Protein AF-G6FU74-F1 (afdb_monomer_lite)

Organism: NCBI:txid741277

Radius of gyration: 15.73 Å; chains: 1; bounding box: 46×27×41 Å

Sequence (104 aa):
MGLQLGATWDDSKAIIQLAGNLGNQPAAPSSAMVQVGDIAPVQLDFSWTKSPNVPLILGQTNFFMELDVCFYRSKMEFEGEPKSPSPLDCIAESENPVSVVLNQ

Foldseek 3Di:
DCVVQVHDDDPPADWDADDDPCRVFTWHKDWHQDDDPPDDTDIAIDTHTPDPPDDDDDDPPGNVVQWDKADDPVQQKMWTDGDDDPPVNVPDDDDDIDIDHDDD

pLDDT: mean 81.46, std 11.62, range [47.47, 94.25]

Structure (mmCIF, N/CA/C/O backbone):
data_AF-G6FU74-F1
#
_entry.id   AF-G6FU74-F1
#
loop_
_atom_site.group_PDB
_atom_site.id
_atom_site.type_symbol
_atom_site.label_atom_id
_atom_site.label_alt_id
_atom_site.label_comp_id
_atom_site.label_asym_id
_atom_site.label_entity_id
_atom_site.label_seq_id
_atom_site.pdbx_PDB_ins_code
_atom_site.Cartn_x
_atom_site.Cartn_y
_atom_site.Cartn_z
_atom_site.occupancy
_atom_site.B_iso_or_equiv
_atom_site.auth_seq_id
_atom_site.auth_comp_id
_atom_site.auth_asym_id
_atom_site.auth_atom_id
_atom_site.pdbx_PDB_model_num
ATOM 1 N N . MET A 1 1 ? 4.792 -10.081 -5.375 1.00 75.44 1 MET A N 1
ATOM 2 C CA . MET A 1 1 ? 3.546 -9.297 -5.425 1.00 75.44 1 MET A CA 1
ATOM 3 C C . MET A 1 1 ? 3.116 -8.915 -6.837 1.00 75.44 1 MET A C 1
ATOM 5 O O . MET A 1 1 ? 2.085 -9.414 -7.239 1.00 75.44 1 MET A O 1
ATOM 9 N N . GLY A 1 2 ? 3.871 -8.136 -7.630 1.00 79.25 2 GLY A N 1
ATOM 10 C CA . GLY A 1 2 ? 3.420 -7.735 -8.984 1.00 79.25 2 GLY A CA 1
ATOM 11 C C . GLY A 1 2 ? 2.930 -8.897 -9.865 1.00 79.25 2 GLY A C 1
ATOM 12 O O . GLY A 1 2 ? 1.810 -8.864 -10.358 1.00 79.25 2 GLY A O 1
ATOM 13 N N . LEU A 1 3 ? 3.696 -9.993 -9.930 1.00 83.06 3 LEU A N 1
ATOM 14 C CA . LEU A 1 3 ? 3.273 -11.230 -10.609 1.00 83.06 3 LEU A CA 1
ATOM 15 C C . LEU A 1 3 ? 2.010 -11.873 -9.997 1.00 83.06 3 LEU A C 1
ATOM 17 O O . LEU A 1 3 ? 1.178 -12.400 -10.723 1.00 83.06 3 LEU A O 1
ATOM 21 N N . GLN A 1 4 ? 1.859 -11.834 -8.668 1.00 80.31 4 GLN A N 1
ATOM 22 C CA . GLN A 1 4 ? 0.685 -12.380 -7.962 1.00 80.31 4 GLN A CA 1
ATOM 23 C C . GLN A 1 4 ? -0.577 -11.548 -8.226 1.00 80.31 4 GLN A C 1
ATOM 25 O O . GLN A 1 4 ? -1.675 -12.085 -8.176 1.00 80.31 4 GLN A O 1
ATOM 30 N N . LEU A 1 5 ? -0.409 -10.263 -8.548 1.00 77.25 5 LEU A N 1
ATOM 31 C CA . LEU A 1 5 ? -1.472 -9.354 -8.978 1.00 77.25 5 LEU A CA 1
ATOM 32 C C . LEU A 1 5 ? -1.729 -9.424 -10.498 1.00 77.25 5 LEU A C 1
ATOM 34 O O . LEU A 1 5 ? -2.484 -8.617 -11.028 1.00 77.25 5 LEU A O 1
ATOM 38 N N . GLY A 1 6 ? -1.094 -10.360 -11.216 1.00 80.25 6 GLY A N 1
ATOM 39 C CA . GLY A 1 6 ? -1.273 -10.547 -12.660 1.00 80.25 6 GLY A CA 1
ATOM 40 C C . GLY A 1 6 ? -0.483 -9.579 -13.548 1.00 80.25 6 GLY A C 1
ATOM 41 O O . GLY A 1 6 ? -0.675 -9.580 -14.763 1.00 80.25 6 GLY A O 1
ATOM 42 N N . ALA A 1 7 ? 0.416 -8.768 -12.984 1.00 82.12 7 ALA A N 1
ATOM 43 C CA . ALA A 1 7 ? 1.255 -7.861 -13.761 1.00 82.12 7 ALA A CA 1
ATOM 44 C C . ALA A 1 7 ? 2.473 -8.582 -14.362 1.00 82.12 7 ALA A C 1
ATOM 46 O O . ALA A 1 7 ? 3.057 -9.475 -13.749 1.00 82.12 7 ALA A O 1
ATOM 47 N N . THR A 1 8 ? 2.913 -8.144 -15.542 1.00 85.94 8 THR A N 1
ATOM 48 C CA . THR A 1 8 ? 4.157 -8.593 -16.192 1.00 85.94 8 THR A CA 1
ATOM 49 C C . THR A 1 8 ? 5.178 -7.467 -16.218 1.00 85.94 8 THR A C 1
ATOM 51 O O . THR A 1 8 ? 4.830 -6.331 -16.552 1.00 85.94 8 THR A O 1
ATOM 54 N N . TRP A 1 9 ? 6.434 -7.764 -15.872 1.00 86.38 9 TRP A N 1
ATOM 55 C CA . TRP A 1 9 ? 7.479 -6.742 -15.876 1.00 86.38 9 TRP A CA 1
ATOM 56 C C . TRP A 1 9 ? 7.853 -6.405 -17.312 1.00 86.38 9 TRP A C 1
ATOM 58 O O . TRP A 1 9 ? 8.076 -7.307 -18.117 1.00 86.38 9 TRP A O 1
ATOM 68 N N . ASP A 1 10 ? 7.964 -5.116 -17.607 1.00 85.38 10 ASP A N 1
ATOM 69 C CA . ASP A 1 10 ? 8.345 -4.619 -18.918 1.00 85.38 10 ASP A CA 1
ATOM 70 C C . ASP A 1 10 ? 9.372 -3.500 -18.751 1.00 85.38 10 ASP A C 1
ATOM 72 O O . ASP A 1 10 ? 9.051 -2.405 -18.291 1.00 85.38 10 ASP A O 1
ATOM 76 N N . ASP A 1 11 ? 10.620 -3.795 -19.117 1.00 84.25 11 ASP A N 1
ATOM 77 C CA . ASP A 1 11 ? 11.740 -2.854 -19.026 1.00 84.25 11 ASP A CA 1
ATOM 78 C C . ASP A 1 11 ? 11.625 -1.672 -20.004 1.00 84.25 11 ASP A C 1
ATOM 80 O O . ASP A 1 11 ? 12.398 -0.724 -19.898 1.00 84.25 11 ASP A O 1
ATOM 84 N N . SER A 1 12 ? 10.667 -1.702 -20.939 1.00 82.38 12 SER A N 1
ATOM 85 C CA . SER A 1 12 ? 10.387 -0.584 -21.847 1.00 82.38 12 SER A CA 1
ATOM 86 C C . SER A 1 12 ? 9.425 0.461 -21.268 1.00 82.38 12 SER A C 1
ATOM 88 O O . SER A 1 12 ? 9.280 1.545 -21.839 1.00 82.38 12 SER A O 1
ATOM 90 N N . LYS A 1 13 ? 8.767 0.168 -20.137 1.00 80.00 13 LYS A N 1
ATOM 91 C CA . LYS A 1 13 ? 7.830 1.089 -19.478 1.00 80.00 13 LYS A CA 1
ATOM 92 C C . LYS A 1 13 ? 8.544 2.110 -18.596 1.00 80.00 13 LYS A C 1
ATOM 94 O O . LYS A 1 13 ? 9.711 1.963 -18.243 1.00 80.00 13 LYS A O 1
ATOM 99 N N . ALA A 1 14 ? 7.805 3.158 -18.227 1.00 76.56 14 ALA A N 1
ATOM 100 C CA . ALA A 1 14 ? 8.293 4.207 -17.342 1.00 76.56 14 ALA A CA 1
ATOM 101 C C . ALA A 1 14 ? 8.814 3.620 -16.021 1.00 76.56 14 ALA A C 1
ATOM 103 O O . ALA A 1 14 ? 8.094 2.904 -15.324 1.00 76.56 14 ALA A O 1
ATOM 104 N N . ILE A 1 15 ? 10.054 3.966 -15.678 1.00 83.69 15 ILE A N 1
ATOM 105 C CA . ILE A 1 15 ? 10.665 3.636 -14.394 1.00 83.69 15 ILE A CA 1
ATOM 106 C C . ILE A 1 15 ? 10.562 4.868 -13.502 1.00 83.69 15 ILE A C 1
ATOM 108 O O . ILE A 1 15 ? 11.064 5.940 -13.842 1.00 83.69 15 ILE A O 1
ATOM 112 N N . ILE A 1 16 ? 9.907 4.708 -12.359 1.00 87.44 16 ILE A N 1
ATOM 113 C CA . ILE A 1 16 ? 9.830 5.712 -11.304 1.00 87.44 16 ILE A CA 1
ATOM 114 C C . ILE A 1 16 ? 10.906 5.446 -10.251 1.00 87.44 16 ILE A C 1
ATOM 116 O O . ILE A 1 16 ? 11.255 4.297 -9.959 1.00 87.44 16 ILE A O 1
ATOM 120 N N . GLN A 1 17 ? 11.424 6.529 -9.674 1.00 86.62 17 GLN A N 1
ATOM 121 C CA . GLN A 1 17 ? 12.360 6.460 -8.562 1.00 86.62 17 GLN A CA 1
ATOM 122 C C . GLN A 1 17 ? 11.584 6.447 -7.248 1.00 86.62 17 GLN A C 1
ATOM 124 O O . GLN A 1 17 ? 10.797 7.353 -6.972 1.00 86.62 17 GLN A O 1
ATOM 129 N N . LEU A 1 18 ? 11.813 5.419 -6.436 1.00 87.38 18 LEU A N 1
ATOM 130 C CA . LEU A 1 18 ? 11.256 5.346 -5.089 1.00 87.38 18 LEU A CA 1
ATOM 131 C C . LEU A 1 18 ? 12.013 6.271 -4.127 1.00 87.38 18 LEU A C 1
ATOM 133 O O . LEU A 1 18 ? 13.109 6.745 -4.423 1.00 87.38 18 LEU A O 1
ATOM 137 N N . ALA A 1 19 ? 11.440 6.490 -2.947 1.00 87.12 19 ALA A N 1
ATOM 138 C CA . ALA A 1 19 ? 12.061 7.225 -1.849 1.00 87.12 19 ALA A CA 1
ATO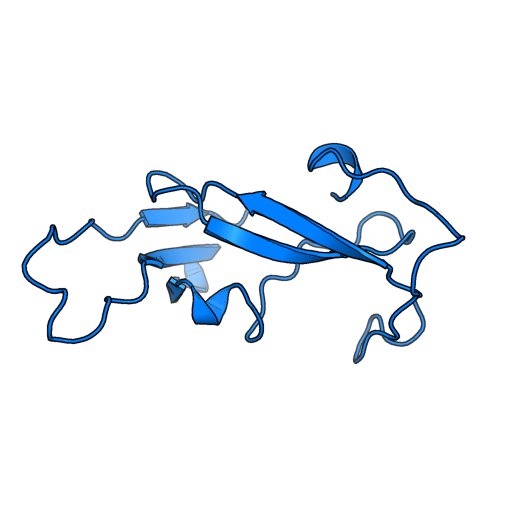M 139 C C . ALA A 1 19 ? 12.328 6.316 -0.634 1.00 87.12 19 ALA A C 1
ATOM 141 O O . ALA A 1 19 ? 11.899 5.160 -0.579 1.00 87.12 19 ALA A O 1
ATOM 142 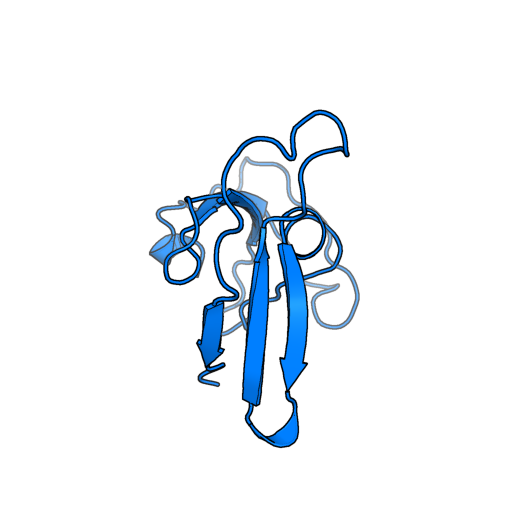N N . GLY A 1 20 ? 13.048 6.847 0.359 1.00 87.56 20 GLY A N 1
ATOM 143 C CA . GLY A 1 20 ? 13.334 6.152 1.616 1.00 87.56 20 GLY A CA 1
ATOM 144 C C . GLY A 1 20 ? 14.195 4.899 1.428 1.00 87.56 20 GLY A C 1
ATOM 145 O O . GLY A 1 20 ? 15.128 4.888 0.627 1.00 87.56 20 GLY A O 1
ATOM 146 N N . ASN A 1 21 ? 13.869 3.827 2.156 1.00 87.44 21 ASN A N 1
ATOM 147 C CA . ASN A 1 21 ? 14.655 2.583 2.175 1.00 87.44 21 ASN A CA 1
ATOM 148 C C . ASN A 1 21 ? 14.701 1.848 0.825 1.00 87.44 21 ASN A C 1
ATOM 150 O O . ASN A 1 21 ? 15.599 1.043 0.596 1.00 87.44 21 ASN A O 1
ATOM 154 N N . LEU A 1 22 ? 13.753 2.125 -0.072 1.00 89.12 22 LEU A N 1
ATOM 155 C CA . LEU A 1 22 ? 13.726 1.569 -1.426 1.00 89.12 22 LEU A CA 1
ATOM 156 C C . LEU A 1 22 ? 14.274 2.554 -2.465 1.00 89.12 22 LEU A C 1
ATOM 158 O O . LEU A 1 22 ? 14.189 2.289 -3.658 1.00 89.12 22 LEU A O 1
ATOM 162 N N . GLY A 1 23 ? 14.868 3.671 -2.034 1.00 89.00 23 GLY A N 1
ATOM 163 C CA . GLY A 1 23 ? 15.245 4.785 -2.901 1.00 89.00 23 GLY A CA 1
ATOM 164 C C . GLY A 1 23 ? 16.309 4.493 -3.956 1.00 89.00 23 GLY A C 1
ATOM 165 O O . GLY A 1 23 ? 16.500 5.312 -4.840 1.00 89.00 23 GLY A O 1
ATOM 166 N N . ASN A 1 24 ? 16.958 3.330 -3.910 1.00 87.69 24 ASN A N 1
ATOM 167 C CA . ASN A 1 24 ? 17.910 2.881 -4.932 1.00 87.69 24 ASN A CA 1
ATOM 168 C C . ASN A 1 24 ? 17.318 1.822 -5.873 1.00 87.69 24 ASN A C 1
ATOM 170 O O . ASN A 1 24 ? 18.027 1.286 -6.720 1.00 87.69 24 ASN A O 1
ATOM 174 N N . GLN A 1 25 ? 16.042 1.476 -5.699 1.00 86.88 25 GLN A N 1
ATOM 175 C CA . GLN A 1 25 ? 15.381 0.439 -6.473 1.00 86.88 25 GLN A CA 1
ATOM 176 C C . GLN A 1 25 ? 14.519 1.071 -7.568 1.00 86.88 25 GLN A C 1
ATOM 178 O O . GLN A 1 25 ? 13.661 1.900 -7.254 1.00 86.88 25 GLN A O 1
ATOM 183 N N . PRO A 1 26 ? 14.698 0.675 -8.841 1.00 87.75 26 PRO A N 1
ATOM 184 C CA . PRO A 1 26 ? 13.762 1.057 -9.882 1.00 87.75 26 PRO A CA 1
ATOM 185 C C . PRO A 1 26 ? 12.403 0.420 -9.589 1.00 87.75 26 PRO A C 1
ATOM 187 O O . PRO A 1 26 ? 12.320 -0.736 -9.141 1.00 87.75 26 PRO A O 1
ATOM 190 N N . ALA A 1 27 ? 11.340 1.165 -9.871 1.00 90.25 27 ALA A N 1
ATOM 191 C CA . ALA A 1 27 ? 9.987 0.646 -9.830 1.00 90.25 27 ALA A CA 1
ATOM 192 C C . ALA A 1 27 ? 9.221 0.992 -11.105 1.00 90.25 27 ALA A C 1
ATOM 194 O O . ALA A 1 27 ? 9.434 2.040 -11.703 1.00 90.25 27 ALA A O 1
ATOM 195 N N . ALA A 1 28 ? 8.328 0.103 -11.515 1.00 89.88 28 ALA A N 1
ATOM 196 C CA . ALA A 1 28 ? 7.356 0.343 -12.564 1.00 89.88 28 ALA A CA 1
ATOM 197 C C . ALA A 1 28 ? 5.988 0.623 -11.917 1.00 89.88 28 ALA A C 1
ATOM 199 O O . ALA A 1 28 ? 5.623 -0.065 -10.954 1.00 89.88 28 ALA A O 1
ATOM 200 N N . PRO A 1 29 ? 5.219 1.604 -12.417 1.00 87.50 29 PRO A N 1
ATOM 201 C CA . PRO A 1 29 ? 3.841 1.784 -11.990 1.00 87.50 29 PRO A CA 1
ATOM 202 C C . PRO A 1 29 ? 3.006 0.570 -12.419 1.00 87.50 29 PRO A C 1
ATOM 204 O O . PRO A 1 29 ? 3.166 0.041 -13.521 1.00 87.50 29 PRO A O 1
ATOM 207 N N . SER A 1 30 ? 2.117 0.122 -11.540 1.00 86.38 30 SER A N 1
ATOM 208 C CA . SER A 1 30 ? 1.225 -1.010 -11.778 1.00 86.38 30 SER A CA 1
ATOM 209 C C . SER A 1 30 ? -0.096 -0.779 -11.066 1.00 86.38 30 SER A C 1
ATOM 211 O O . SER A 1 30 ? -0.094 -0.581 -9.860 1.00 86.38 30 SER A O 1
ATOM 213 N N . SER A 1 31 ? -1.213 -0.891 -11.773 1.00 87.62 31 SER A N 1
ATOM 214 C CA . SER A 1 31 ? -2.552 -0.767 -11.187 1.00 87.62 31 SER A CA 1
ATOM 215 C C . SER A 1 31 ? -3.223 -2.135 -11.104 1.00 87.62 31 SER A C 1
ATOM 217 O O . SER A 1 31 ? -3.023 -2.972 -11.987 1.00 87.62 31 SER A O 1
ATOM 219 N N . ALA A 1 32 ? -4.024 -2.368 -10.069 1.00 87.50 32 ALA A N 1
ATOM 220 C CA . ALA A 1 32 ? -4.848 -3.565 -9.939 1.00 87.50 32 ALA A CA 1
ATOM 221 C C . ALA A 1 32 ? -6.173 -3.238 -9.241 1.00 87.50 32 ALA A C 1
ATOM 223 O O . ALA A 1 32 ? -6.208 -2.405 -8.339 1.00 87.50 32 ALA A O 1
ATOM 224 N N . MET A 1 33 ? -7.250 -3.925 -9.629 1.00 89.62 33 MET A N 1
ATOM 225 C CA . MET A 1 33 ? -8.464 -3.969 -8.812 1.00 89.62 33 MET A CA 1
ATOM 226 C C . MET A 1 33 ? -8.196 -4.878 -7.618 1.00 89.62 33 MET A C 1
ATOM 228 O O . MET A 1 33 ? -7.848 -6.046 -7.797 1.00 89.62 33 MET A O 1
ATOM 232 N N . VAL A 1 34 ? -8.332 -4.341 -6.412 1.00 85.94 34 VAL A N 1
ATOM 233 C CA . VAL A 1 34 ? -8.041 -5.046 -5.167 1.00 85.94 34 VAL A CA 1
ATOM 234 C C . VAL A 1 34 ? -9.298 -5.092 -4.321 1.00 85.94 34 VAL A C 1
ATOM 236 O O . VAL A 1 34 ? -9.937 -4.074 -4.072 1.00 85.94 34 VAL A O 1
ATOM 239 N N . GLN A 1 35 ? -9.633 -6.292 -3.868 1.00 87.44 35 GLN A N 1
ATOM 240 C CA . GLN A 1 35 ? -10.677 -6.507 -2.881 1.00 87.44 35 GLN A CA 1
ATOM 241 C C . GLN A 1 35 ? -10.038 -6.583 -1.490 1.00 87.44 35 GLN A C 1
ATOM 243 O O . GLN A 1 35 ? -9.110 -7.367 -1.275 1.00 87.44 35 GLN A O 1
ATOM 248 N N . VAL A 1 36 ? -10.514 -5.752 -0.561 1.00 84.25 36 VAL A N 1
ATOM 249 C CA . VAL A 1 36 ? -10.028 -5.688 0.825 1.00 84.25 36 VAL A CA 1
ATOM 250 C C . VAL A 1 36 ? -11.142 -6.190 1.739 1.00 84.25 36 VAL A C 1
ATOM 252 O O . VAL A 1 36 ? -12.101 -5.477 2.013 1.00 84.25 36 VAL A O 1
ATOM 255 N N . GLY A 1 37 ? -11.025 -7.453 2.158 1.00 85.06 37 GLY A N 1
ATOM 256 C CA . GLY A 1 37 ? -12.112 -8.186 2.816 1.00 85.06 37 GLY A CA 1
ATOM 257 C C . GLY A 1 37 ? -13.411 -8.111 2.014 1.00 85.06 37 GLY A C 1
ATOM 258 O O . GLY A 1 37 ? -13.406 -8.458 0.835 1.00 85.06 37 GLY A O 1
ATOM 259 N N . ASP A 1 38 ? -14.497 -7.656 2.635 1.00 84.56 38 ASP A N 1
ATOM 260 C CA . ASP A 1 38 ? -15.833 -7.652 2.019 1.00 84.56 38 ASP A CA 1
ATOM 261 C C . ASP A 1 38 ? -16.216 -6.319 1.351 1.00 84.56 38 ASP A C 1
ATOM 263 O O . ASP A 1 38 ? -17.329 -6.185 0.849 1.00 84.56 3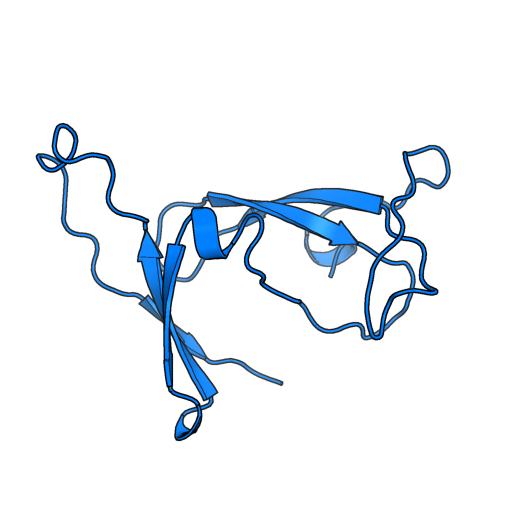8 ASP A O 1
ATOM 267 N N . ILE A 1 39 ? -15.298 -5.349 1.297 1.00 85.06 39 ILE A N 1
ATOM 268 C CA . ILE A 1 39 ? -15.523 -4.061 0.626 1.00 85.06 39 ILE A CA 1
ATOM 269 C C . ILE A 1 39 ? -15.534 -4.254 -0.896 1.00 85.06 39 ILE A C 1
ATOM 271 O O . ILE A 1 39 ? -14.803 -5.095 -1.440 1.00 85.06 39 ILE A O 1
ATOM 275 N N . ALA A 1 40 ? -16.335 -3.443 -1.596 1.00 84.81 40 ALA A N 1
ATOM 276 C CA . ALA A 1 40 ? -16.326 -3.378 -3.054 1.00 84.81 40 ALA A CA 1
ATOM 277 C C . ALA A 1 40 ? -14.888 -3.211 -3.604 1.00 84.81 40 ALA A C 1
ATOM 279 O O . ALA A 1 40 ? -14.104 -2.436 -3.053 1.00 84.81 40 ALA A O 1
ATOM 280 N N . PRO A 1 41 ? -14.501 -3.912 -4.690 1.00 89.25 41 PRO A N 1
ATOM 281 C CA . PRO A 1 41 ? -13.151 -3.798 -5.230 1.00 89.25 41 PRO A CA 1
ATOM 282 C C . PRO A 1 41 ? -12.784 -2.350 -5.578 1.00 89.25 41 PRO A C 1
ATOM 284 O O . PRO A 1 41 ? -13.507 -1.688 -6.322 1.00 89.25 41 PRO A O 1
ATOM 287 N N . VAL A 1 42 ? -11.626 -1.894 -5.104 1.00 87.25 42 VAL A N 1
ATOM 288 C CA . VAL A 1 42 ? -11.082 -0.556 -5.380 1.00 87.25 42 VAL A CA 1
ATOM 289 C C . VAL A 1 42 ? -9.879 -0.653 -6.311 1.00 87.25 42 VAL A C 1
ATOM 291 O O . VAL A 1 42 ? -9.113 -1.620 -6.263 1.00 87.25 42 VAL A O 1
ATOM 294 N N . GLN A 1 43 ? -9.700 0.334 -7.187 1.00 88.75 43 GLN A N 1
ATOM 295 C CA . GLN A 1 43 ? -8.510 0.396 -8.029 1.00 88.75 43 GLN A CA 1
ATOM 296 C C . GLN A 1 43 ? -7.343 0.941 -7.207 1.00 88.75 43 GLN A C 1
ATOM 298 O O . GLN A 1 43 ? -7.394 2.076 -6.752 1.00 88.75 43 GLN A O 1
ATOM 303 N N . LEU A 1 44 ? -6.280 0.149 -7.058 1.00 88.81 44 LEU A N 1
ATOM 304 C CA . LEU A 1 44 ? -5.058 0.570 -6.386 1.00 88.81 44 LEU A CA 1
ATOM 305 C C . LEU A 1 44 ? -3.874 0.614 -7.356 1.00 88.81 44 LEU A C 1
ATOM 307 O O . LEU A 1 44 ? -3.554 -0.369 -8.025 1.00 88.81 44 LEU A O 1
ATOM 311 N N . ASP A 1 45 ? -3.181 1.747 -7.357 1.00 88.44 45 ASP A N 1
ATOM 312 C CA . ASP A 1 45 ? -1.869 1.952 -7.958 1.00 88.44 45 ASP A CA 1
ATOM 313 C C . ASP A 1 45 ? -0.720 1.579 -7.005 1.00 88.44 45 ASP A C 1
ATOM 315 O O . ASP A 1 45 ? -0.615 2.042 -5.864 1.00 88.44 45 ASP A O 1
ATOM 319 N N . PHE A 1 46 ? 0.197 0.767 -7.516 1.00 87.88 46 PHE A N 1
ATOM 320 C CA . PHE A 1 46 ? 1.388 0.273 -6.847 1.00 87.88 46 PHE A CA 1
ATOM 321 C C . PHE A 1 46 ? 2.648 0.683 -7.597 1.00 87.88 46 PHE A C 1
ATOM 323 O O . PHE A 1 46 ? 2.682 0.796 -8.822 1.00 87.88 46 PHE A O 1
ATOM 330 N N . SER A 1 47 ? 3.733 0.815 -6.840 1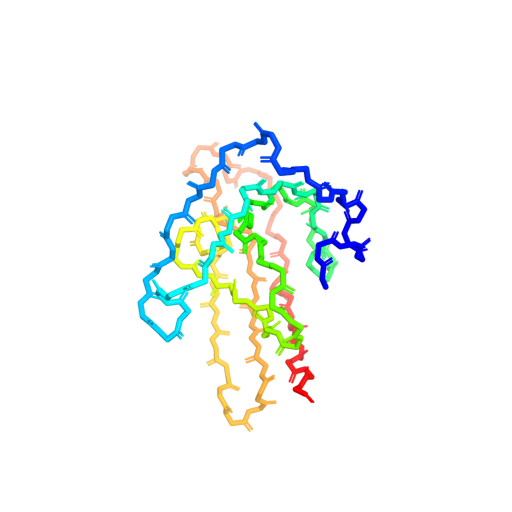.00 89.88 47 SER A N 1
ATOM 331 C CA . SER A 1 47 ? 5.081 0.877 -7.394 1.00 89.88 47 SER A CA 1
ATOM 332 C C . SER A 1 47 ? 5.732 -0.494 -7.259 1.00 89.88 47 SER A C 1
ATOM 334 O O . SER A 1 47 ? 6.160 -0.893 -6.176 1.00 89.88 47 SER A O 1
ATOM 336 N N . TRP A 1 48 ? 5.776 -1.249 -8.350 1.00 89.50 48 TRP A N 1
ATOM 337 C CA . TRP A 1 48 ? 6.349 -2.588 -8.353 1.00 89.50 48 TRP A CA 1
ATOM 338 C C . TRP A 1 48 ? 7.849 -2.515 -8.622 1.00 89.50 48 TRP A C 1
ATOM 340 O O . TRP A 1 48 ? 8.267 -1.908 -9.596 1.00 89.50 48 TRP A O 1
ATOM 350 N N . THR A 1 49 ? 8.667 -3.159 -7.792 1.00 89.56 49 THR A N 1
ATOM 351 C CA . THR A 1 49 ? 10.115 -3.297 -8.005 1.00 89.56 49 THR A CA 1
ATOM 352 C C . THR A 1 49 ? 10.515 -4.745 -8.310 1.00 89.56 49 THR A C 1
ATOM 354 O O . THR A 1 49 ? 9.842 -5.689 -7.889 1.00 89.56 49 THR A O 1
ATOM 357 N N . LYS A 1 50 ? 11.640 -4.928 -9.018 1.00 85.94 50 LYS A N 1
ATOM 358 C CA . LYS A 1 50 ? 12.262 -6.244 -9.257 1.00 85.94 50 LYS A CA 1
ATOM 359 C C . LYS A 1 50 ? 12.883 -6.861 -8.003 1.00 85.94 50 LYS A C 1
ATOM 361 O O . LYS A 1 50 ? 13.185 -8.052 -8.011 1.00 85.94 50 LYS A O 1
ATOM 366 N N . SER A 1 51 ? 13.107 -6.069 -6.951 1.00 85.75 51 SER A N 1
ATOM 367 C CA . SER A 1 51 ? 13.690 -6.581 -5.712 1.00 85.75 51 SER A CA 1
ATOM 368 C C . SER A 1 51 ? 12.787 -7.659 -5.093 1.00 85.75 51 SER A C 1
ATOM 370 O O . SER A 1 51 ? 11.596 -7.409 -4.881 1.00 85.75 51 SER A O 1
ATOM 372 N N . PRO A 1 52 ? 13.318 -8.861 -4.804 1.00 82.50 52 PRO A N 1
ATOM 373 C CA . PRO A 1 52 ? 12.542 -9.912 -4.164 1.00 82.50 52 PRO A CA 1
ATOM 374 C C . PRO A 1 52 ? 12.233 -9.536 -2.711 1.00 82.50 52 PRO A C 1
ATOM 376 O O . PRO A 1 52 ? 12.977 -8.788 -2.080 1.00 82.50 52 PRO A O 1
ATOM 379 N N . ASN A 1 53 ? 11.151 -10.096 -2.165 1.00 82.62 53 ASN A N 1
ATOM 380 C CA . ASN A 1 53 ? 10.783 -9.993 -0.745 1.00 82.62 53 ASN A CA 1
ATOM 381 C C . ASN A 1 53 ? 10.577 -8.562 -0.215 1.00 82.62 53 ASN A C 1
ATOM 383 O O . ASN A 1 53 ? 10.668 -8.328 0.988 1.00 82.62 53 ASN A O 1
ATOM 387 N N . VAL A 1 54 ? 10.281 -7.602 -1.093 1.00 86.25 54 VAL A N 1
ATOM 388 C CA . VAL A 1 54 ? 9.826 -6.278 -0.661 1.00 86.25 54 VAL A CA 1
ATOM 389 C C . VAL A 1 54 ? 8.403 -6.422 -0.107 1.00 86.25 54 VAL A C 1
ATOM 391 O O . VAL A 1 54 ? 7.550 -6.978 -0.810 1.00 86.25 54 VAL A O 1
ATOM 394 N N . PRO A 1 55 ? 8.131 -5.965 1.131 1.00 84.38 55 PRO A N 1
ATOM 395 C CA . PRO A 1 55 ? 6.797 -6.055 1.710 1.00 84.38 55 PRO A CA 1
ATOM 396 C C . PRO A 1 55 ? 5.802 -5.225 0.893 1.00 84.38 55 PRO A C 1
ATOM 398 O O . PRO A 1 55 ? 6.174 -4.239 0.253 1.00 84.38 55 PRO A O 1
ATOM 401 N N . LEU A 1 56 ? 4.525 -5.606 0.926 1.00 86.19 56 LEU A N 1
ATOM 402 C CA . LEU A 1 56 ? 3.466 -4.759 0.388 1.00 86.19 56 LEU A CA 1
ATOM 403 C C . LEU A 1 56 ? 3.367 -3.500 1.254 1.00 86.19 56 LEU A C 1
ATOM 405 O O . LEU A 1 56 ? 3.079 -3.583 2.445 1.00 86.19 56 LEU A O 1
ATOM 409 N N . ILE A 1 57 ? 3.620 -2.342 0.652 1.00 87.44 57 ILE A N 1
ATOM 410 C CA . ILE A 1 57 ? 3.519 -1.052 1.331 1.00 87.44 57 ILE A CA 1
ATOM 411 C C . ILE A 1 57 ? 2.220 -0.393 0.881 1.00 87.44 57 ILE A C 1
ATOM 413 O O . ILE A 1 57 ? 2.068 -0.052 -0.291 1.00 87.44 57 ILE A O 1
ATOM 417 N N . LEU A 1 58 ? 1.302 -0.214 1.826 1.00 87.69 58 LEU A N 1
ATOM 418 C CA . LEU A 1 58 ? 0.077 0.561 1.660 1.00 87.69 58 LEU A CA 1
ATOM 419 C C . LEU A 1 58 ? 0.317 1.944 2.260 1.00 87.69 58 LEU A C 1
ATOM 421 O O . LEU A 1 58 ? 0.776 2.059 3.397 1.00 87.69 58 LEU A O 1
ATOM 425 N N . GLY A 1 59 ? 0.099 2.985 1.464 1.00 86.69 59 GLY A N 1
ATOM 426 C CA . GLY A 1 59 ? 0.565 4.328 1.782 1.00 86.69 59 GLY A CA 1
ATOM 427 C C . GLY A 1 59 ? -0.496 5.406 1.629 1.00 86.69 59 GLY A C 1
ATOM 428 O O . GLY A 1 59 ? -1.631 5.154 1.232 1.00 86.69 59 GLY A O 1
ATOM 429 N N . GLN A 1 60 ? -0.066 6.631 1.939 1.00 81.31 60 GLN A N 1
ATOM 430 C CA . GLN A 1 60 ? -0.894 7.836 1.868 1.00 81.31 60 GLN A CA 1
ATOM 431 C C . GLN A 1 60 ? -1.434 8.091 0.470 1.00 81.31 60 GLN A C 1
ATOM 433 O O . GLN A 1 60 ? -2.611 8.386 0.309 1.00 81.31 60 GLN A O 1
ATOM 438 N N . THR A 1 61 ? -0.579 7.962 -0.540 1.00 76.12 61 THR A N 1
ATOM 439 C CA . THR A 1 61 ? -1.024 8.045 -1.922 1.00 76.12 61 THR A CA 1
ATOM 440 C C . THR A 1 61 ? -1.734 6.745 -2.264 1.00 76.12 61 THR A C 1
ATOM 442 O O . THR A 1 61 ? -1.166 5.668 -2.072 1.00 76.12 61 THR A O 1
ATOM 445 N N . ASN A 1 62 ? -2.944 6.870 -2.801 1.00 84.06 62 ASN A N 1
ATOM 446 C CA . ASN A 1 62 ? -3.798 5.792 -3.279 1.00 84.06 62 ASN A CA 1
ATOM 447 C C . ASN A 1 62 ? -4.544 5.047 -2.148 1.00 84.06 62 ASN A C 1
ATOM 449 O O . ASN A 1 62 ? -5.699 5.373 -1.907 1.00 84.06 62 ASN A O 1
ATOM 453 N N . PHE A 1 63 ? -3.922 4.162 -1.361 1.00 89.56 63 PHE A N 1
ATOM 454 C CA . PHE A 1 63 ? -4.678 3.337 -0.392 1.00 89.56 63 PHE A CA 1
ATOM 455 C C . PHE A 1 63 ? -5.423 4.145 0.691 1.00 89.56 63 PHE A C 1
ATOM 457 O O . PHE A 1 63 ? -6.628 3.975 0.846 1.00 89.56 63 PHE A O 1
ATOM 464 N N . PHE A 1 64 ? -4.754 5.070 1.395 1.00 89.44 64 PHE A N 1
ATOM 465 C CA . PHE A 1 64 ? -5.428 5.929 2.392 1.00 89.44 64 PHE A CA 1
ATOM 466 C C . PHE A 1 64 ? -6.259 7.068 1.771 1.00 89.44 64 PHE A C 1
ATOM 468 O O . PHE A 1 64 ? -6.822 7.878 2.501 1.00 89.44 64 PHE A O 1
ATOM 475 N N . MET A 1 65 ? -6.305 7.185 0.437 1.00 88.31 65 MET A N 1
ATOM 476 C CA . MET A 1 65 ? -7.240 8.095 -0.238 1.00 88.31 65 MET A CA 1
ATOM 477 C C . MET A 1 65 ? -8.585 7.420 -0.513 1.00 88.31 65 MET A C 1
ATOM 479 O O . MET A 1 65 ? -9.605 8.107 -0.500 1.00 88.31 65 MET A O 1
ATOM 483 N N . GLU A 1 66 ? -8.563 6.107 -0.754 1.00 87.38 66 GLU A N 1
ATOM 484 C CA . GLU A 1 66 ? -9.747 5.288 -1.032 1.00 87.38 66 GLU A CA 1
ATOM 485 C C . GLU A 1 66 ? -10.403 4.744 0.246 1.00 87.38 66 GLU A C 1
ATOM 487 O O . GLU A 1 66 ? -11.608 4.496 0.264 1.00 87.38 66 GLU A O 1
ATOM 492 N N . LEU A 1 67 ? -9.624 4.559 1.317 1.00 88.06 67 LEU A N 1
ATOM 493 C CA . LEU A 1 67 ? -10.083 3.946 2.562 1.00 88.06 67 LEU A CA 1
ATOM 494 C C . LEU A 1 67 ? -9.739 4.812 3.777 1.00 88.06 67 LEU A C 1
ATOM 496 O O . LEU A 1 67 ? -8.591 5.237 3.942 1.00 88.06 67 LEU A O 1
ATOM 500 N N . ASP A 1 68 ? -10.716 4.993 4.662 1.00 89.31 68 ASP A N 1
ATOM 501 C CA . ASP A 1 68 ? -10.493 5.459 6.027 1.00 89.31 68 ASP A CA 1
ATOM 502 C C . ASP A 1 68 ? -9.972 4.275 6.858 1.00 89.31 68 ASP A C 1
ATOM 504 O O . ASP A 1 68 ? -10.576 3.203 6.879 1.00 89.31 68 ASP A O 1
ATOM 508 N N . VAL A 1 69 ? -8.806 4.430 7.501 1.00 89.62 69 VAL A N 1
ATOM 509 C CA . VAL A 1 69 ? -8.077 3.305 8.116 1.00 89.62 69 VAL A CA 1
ATOM 510 C C . VAL A 1 69 ? -7.721 3.568 9.578 1.00 89.62 69 VAL A C 1
ATOM 512 O O . VAL A 1 69 ? -7.052 4.551 9.905 1.00 89.62 69 VAL A O 1
ATOM 515 N N . CYS A 1 70 ? -8.076 2.623 10.451 1.00 91.19 70 CYS A N 1
ATOM 516 C CA . CYS A 1 70 ? -7.747 2.614 11.877 1.00 91.19 70 CYS A CA 1
ATOM 517 C C . CYS A 1 70 ? -6.780 1.471 12.217 1.00 91.19 70 CYS A C 1
ATOM 519 O O . CYS A 1 70 ? -7.087 0.301 12.017 1.00 91.19 70 CYS A O 1
ATOM 521 N N . PHE A 1 71 ? -5.608 1.786 12.779 1.00 92.00 71 PHE A N 1
ATOM 522 C CA . PHE A 1 71 ? -4.578 0.788 13.099 1.00 92.00 71 PHE A CA 1
ATOM 523 C C . PHE A 1 71 ? -4.613 0.329 14.562 1.00 92.00 71 PHE A C 1
ATOM 525 O O . PHE A 1 71 ? -4.472 1.132 15.485 1.00 92.00 71 PHE A O 1
ATOM 532 N N . TYR A 1 72 ? -4.630 -0.987 14.778 1.00 93.38 72 TYR A N 1
ATOM 533 C CA . TYR A 1 72 ? -4.533 -1.629 16.091 1.00 93.38 72 TYR A CA 1
ATOM 534 C C . TYR A 1 72 ? -3.182 -2.333 16.250 1.00 93.38 72 TYR A C 1
ATOM 536 O O . TYR A 1 72 ? -3.053 -3.555 16.157 1.00 93.38 72 TYR A O 1
ATOM 544 N N . ARG A 1 73 ? -2.128 -1.552 16.526 1.00 90.06 73 ARG A N 1
ATOM 545 C CA . ARG A 1 73 ? -0.730 -2.029 16.512 1.00 90.06 73 ARG A CA 1
ATOM 546 C C . ARG A 1 73 ? -0.442 -3.226 17.425 1.00 90.06 73 ARG A C 1
ATOM 548 O O . ARG A 1 73 ? 0.385 -4.061 17.056 1.00 90.06 73 ARG A O 1
ATOM 555 N N . SER A 1 74 ? -1.067 -3.299 18.601 1.00 94.25 74 SER A N 1
ATOM 556 C CA . SER A 1 74 ? -0.890 -4.420 19.539 1.00 94.25 74 SER A CA 1
ATOM 557 C C . SER A 1 74 ? -1.509 -5.724 19.032 1.00 94.25 74 SER A C 1
ATOM 559 O O . SER A 1 74 ? -1.034 -6.791 19.406 1.00 94.25 74 SER A O 1
ATOM 561 N N . LYS A 1 75 ? -2.527 -5.635 18.167 1.00 92.69 75 LYS A N 1
ATOM 562 C CA . LYS A 1 75 ? -3.205 -6.773 17.536 1.00 92.69 75 LYS A CA 1
ATOM 563 C C . LYS A 1 75 ? -2.617 -7.144 16.174 1.00 92.69 75 LYS A C 1
ATOM 565 O O . LYS A 1 75 ? -2.897 -8.219 15.673 1.00 92.69 75 LYS A O 1
ATOM 570 N N . MET A 1 76 ? -1.778 -6.274 15.600 1.00 90.44 76 MET A N 1
ATOM 571 C CA . MET A 1 76 ? -1.290 -6.394 14.217 1.00 90.44 76 MET A CA 1
ATOM 572 C C . MET A 1 76 ? -2.437 -6.422 13.199 1.00 90.44 76 MET A C 1
ATOM 574 O O . MET A 1 76 ? -2.389 -7.127 12.197 1.00 90.44 76 MET A O 1
ATOM 578 N N . GLU A 1 77 ? -3.461 -5.620 13.461 1.00 91.31 77 GLU A N 1
ATOM 579 C CA . GLU A 1 77 ? -4.667 -5.524 12.646 1.00 91.31 77 GLU A CA 1
ATOM 580 C C . GLU A 1 77 ? -4.930 -4.064 12.285 1.00 91.31 77 GLU A C 1
ATOM 582 O O . GLU A 1 77 ? -4.467 -3.143 12.972 1.00 91.31 77 GLU A O 1
ATOM 587 N N . PHE A 1 78 ? -5.692 -3.851 11.221 1.00 91.06 78 PHE A N 1
ATOM 588 C CA . PHE A 1 78 ? -6.318 -2.568 10.935 1.00 91.06 78 PHE A CA 1
ATOM 589 C C . PHE A 1 78 ? -7.784 -2.769 10.562 1.00 91.06 78 PHE A C 1
ATOM 591 O O . PHE A 1 78 ? -8.160 -3.834 10.082 1.00 91.06 78 PHE A O 1
ATOM 598 N N . GLU A 1 79 ? -8.596 -1.746 10.782 1.00 91.00 79 GLU A N 1
ATOM 599 C CA . GLU A 1 79 ? -9.937 -1.636 10.216 1.00 91.00 79 GLU A CA 1
ATOM 600 C C . GLU A 1 79 ? -9.890 -0.670 9.038 1.00 91.00 79 GLU A C 1
ATOM 602 O O . GLU A 1 79 ? -9.205 0.353 9.111 1.00 91.00 79 GLU A O 1
ATOM 607 N N . GLY A 1 80 ? -10.560 -1.030 7.948 1.00 88.88 80 GLY A N 1
ATOM 608 C CA . GLY A 1 80 ? -10.752 -0.171 6.787 1.00 88.88 80 GLY A CA 1
ATOM 609 C C . GLY A 1 80 ? -12.236 0.024 6.510 1.00 88.88 80 GLY A C 1
ATOM 610 O O . GLY A 1 80 ? -13.003 -0.938 6.570 1.00 88.88 80 GLY A O 1
ATOM 611 N N . GLU A 1 81 ? -12.614 1.250 6.179 1.00 88.19 81 GLU A N 1
ATOM 612 C CA . GLU A 1 81 ? -13.924 1.610 5.638 1.00 88.19 81 GLU A CA 1
ATOM 613 C C . GLU A 1 81 ? -13.719 2.322 4.298 1.00 88.19 81 GLU A C 1
ATOM 615 O O . GLU A 1 81 ? -12.733 3.054 4.151 1.00 88.19 81 GLU A O 1
ATOM 620 N N . PRO A 1 82 ? -14.614 2.140 3.310 1.00 85.81 82 PRO A N 1
ATOM 621 C CA . PRO A 1 82 ? -14.644 3.014 2.147 1.00 85.81 82 PRO A CA 1
ATOM 622 C C . PRO A 1 82 ? -14.676 4.458 2.617 1.00 85.81 82 PRO A C 1
ATOM 624 O O . PRO A 1 82 ? -15.461 4.807 3.502 1.00 85.81 82 PRO A O 1
ATOM 627 N N . LYS A 1 83 ? -13.852 5.311 2.008 1.00 84.88 83 LYS A N 1
ATOM 628 C CA . LYS A 1 83 ? -13.975 6.740 2.253 1.00 84.88 83 LYS A CA 1
ATOM 629 C C . LYS A 1 83 ? -15.418 7.143 1.977 1.00 84.88 83 LYS A C 1
ATOM 631 O O . LYS A 1 83 ? -15.933 6.918 0.879 1.00 84.88 83 LYS A O 1
ATOM 636 N N . SER A 1 84 ? -16.052 7.746 2.978 1.00 70.31 84 SER A N 1
ATOM 637 C CA . SER A 1 84 ? -17.432 8.202 2.842 1.00 70.31 84 SER A CA 1
ATOM 638 C C . SER A 1 84 ? -17.552 9.089 1.595 1.00 70.31 84 SER A C 1
ATOM 640 O O . SER A 1 84 ? -16.767 10.037 1.424 1.00 70.31 84 SER A O 1
ATOM 642 N N . PRO A 1 85 ? -18.490 8.783 0.679 1.00 61.75 85 PRO A N 1
ATOM 643 C CA . PRO A 1 85 ? -18.715 9.654 -0.454 1.00 61.75 85 PRO A CA 1
ATOM 644 C C . PRO A 1 85 ? -19.254 10.984 0.095 1.00 61.75 85 PRO A C 1
ATOM 646 O O . PRO A 1 85 ? -19.640 11.086 1.265 1.00 61.75 85 PRO A O 1
ATOM 649 N N . SER A 1 86 ? -19.179 12.050 -0.699 1.00 56.66 86 SER A N 1
ATOM 650 C CA . SER A 1 86 ? -19.505 13.402 -0.228 1.00 56.66 86 SER A CA 1
ATOM 651 C C . SER A 1 86 ? -20.866 13.438 0.499 1.00 56.66 86 SER A C 1
ATOM 653 O O . SER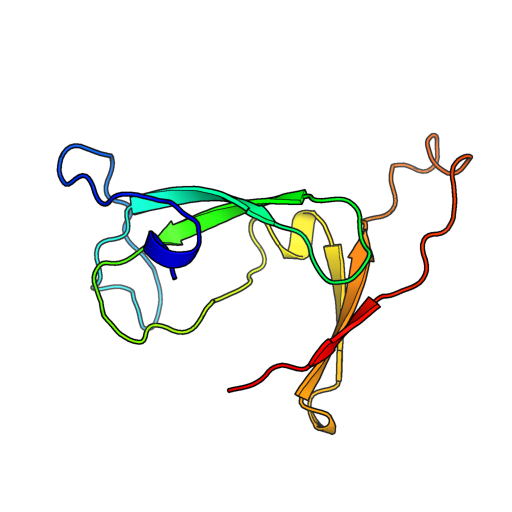 A 1 86 ? -21.709 12.593 0.217 1.00 56.66 86 SER A O 1
ATOM 655 N N . PRO A 1 87 ? -21.163 14.408 1.388 1.00 54.81 87 PRO A N 1
ATOM 656 C CA . PRO A 1 87 ? -22.432 14.441 2.134 1.00 54.81 87 PRO A CA 1
ATOM 657 C C . PRO A 1 87 ? -23.721 14.329 1.289 1.00 54.81 87 PRO A C 1
ATOM 659 O O . PRO A 1 87 ? -24.792 14.074 1.832 1.00 54.81 87 PRO A O 1
ATOM 662 N N . LEU A 1 88 ? -23.634 14.540 -0.030 1.00 55.38 88 LEU A N 1
ATOM 663 C CA . LEU A 1 88 ? -24.725 14.381 -0.997 1.00 55.38 88 LEU A CA 1
ATOM 664 C C . LEU A 1 88 ? -24.958 12.924 -1.441 1.00 55.38 88 LEU A C 1
ATOM 666 O O . LEU A 1 88 ? -26.046 12.604 -1.911 1.00 55.38 88 LEU A O 1
ATOM 670 N N . ASP A 1 89 ? -23.974 12.050 -1.255 1.00 52.16 89 ASP A N 1
ATOM 671 C CA . ASP A 1 89 ? -23.990 10.636 -1.632 1.00 52.16 89 ASP A CA 1
ATOM 672 C C . ASP A 1 89 ? -24.397 9.716 -0.460 1.00 52.16 89 ASP A C 1
ATOM 674 O O . ASP A 1 89 ? -24.675 8.535 -0.661 1.00 52.16 89 ASP A O 1
ATOM 678 N N . CYS A 1 90 ? -24.506 10.254 0.765 1.00 48.09 90 CYS A N 1
ATOM 679 C CA . CYS A 1 90 ? -24.832 9.534 2.010 1.00 48.09 90 CYS A CA 1
ATOM 680 C C . CYS A 1 90 ? -26.251 8.923 2.085 1.00 48.09 90 CYS A C 1
ATOM 682 O O . CYS A 1 90 ? -26.724 8.599 3.174 1.00 48.09 90 CYS A O 1
ATOM 684 N N . ILE A 1 91 ? -26.960 8.774 0.964 1.00 52.19 91 ILE A N 1
ATOM 685 C CA . ILE A 1 91 ? -28.255 8.075 0.918 1.00 52.19 91 ILE A CA 1
ATOM 686 C C . ILE A 1 91 ? -28.054 6.562 0.688 1.00 52.19 91 ILE A C 1
ATOM 688 O O . ILE A 1 91 ? -28.986 5.788 0.895 1.00 52.19 91 ILE A O 1
ATOM 692 N N . ALA A 1 92 ? -26.849 6.112 0.320 1.00 47.47 92 ALA A N 1
ATOM 693 C CA . ALA A 1 92 ? -26.550 4.698 0.109 1.00 47.47 92 ALA A CA 1
ATOM 694 C C . ALA A 1 92 ? -25.596 4.142 1.184 1.00 47.47 92 ALA A C 1
ATOM 696 O O . ALA A 1 92 ? -24.453 4.567 1.290 1.00 47.47 92 ALA A O 1
ATOM 697 N N . GLU A 1 93 ? -26.148 3.220 1.976 1.00 51.75 93 GLU A N 1
ATOM 698 C CA . GLU A 1 93 ? -25.524 2.128 2.740 1.00 51.75 93 GLU A CA 1
ATOM 699 C C . GLU A 1 93 ? -24.193 2.402 3.469 1.00 51.75 93 GLU A C 1
ATOM 701 O O . GLU A 1 93 ? -23.105 2.415 2.907 1.00 51.75 93 GLU A O 1
ATOM 706 N N . SER A 1 94 ? -24.308 2.515 4.795 1.00 54.03 94 SER A N 1
ATOM 707 C CA . SER A 1 94 ? -23.221 2.333 5.762 1.00 54.03 94 SER A CA 1
ATOM 708 C C . SER A 1 94 ? -22.658 0.910 5.639 1.00 54.03 94 SER A C 1
ATOM 710 O O . SER A 1 94 ? -23.176 -0.011 6.274 1.00 54.03 94 SER A O 1
ATOM 712 N N . GLU A 1 95 ? -21.618 0.711 4.831 1.00 61.69 95 GLU A N 1
ATOM 713 C CA . GLU A 1 95 ? -20.830 -0.525 4.872 1.00 61.69 95 GLU A CA 1
ATOM 714 C C . GLU A 1 95 ? -20.085 -0.611 6.218 1.00 61.69 95 GLU A C 1
ATOM 716 O O . GLU A 1 95 ? -19.537 0.377 6.700 1.00 61.69 95 GLU A O 1
ATOM 721 N N . ASN A 1 96 ? -20.124 -1.777 6.871 1.00 63.06 96 ASN A N 1
ATOM 722 C CA . ASN A 1 96 ? -19.442 -1.992 8.152 1.00 63.06 96 ASN A CA 1
ATOM 723 C C . ASN A 1 96 ? -17.911 -2.007 7.970 1.00 63.06 96 ASN A C 1
ATOM 725 O O . ASN A 1 96 ? -17.434 -2.535 6.961 1.00 63.06 96 ASN A O 1
ATOM 729 N N . PRO A 1 97 ? -17.138 -1.556 8.977 1.00 66.31 97 PRO A N 1
ATOM 730 C CA . PRO A 1 97 ? -15.682 -1.648 8.958 1.00 66.31 97 PRO A CA 1
ATOM 731 C C . PRO A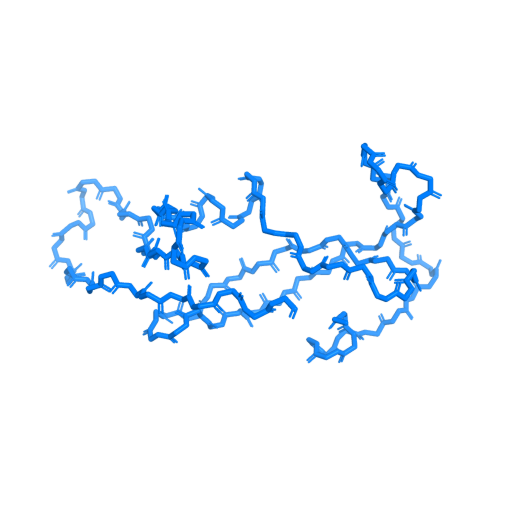 1 97 ? -15.213 -3.093 8.832 1.00 66.31 97 PRO A C 1
ATOM 733 O O . PRO A 1 97 ? -15.716 -4.000 9.502 1.00 66.31 97 PRO A O 1
ATOM 736 N N . VAL A 1 98 ? -14.193 -3.297 8.001 1.00 76.31 98 VAL A N 1
ATOM 737 C CA . VAL A 1 98 ? -13.576 -4.605 7.778 1.00 76.31 98 VAL A CA 1
ATOM 738 C C . VAL A 1 98 ? -12.248 -4.684 8.521 1.00 76.31 98 VAL A C 1
ATOM 740 O O . VAL A 1 98 ? -11.331 -3.911 8.244 1.00 76.31 98 VAL A O 1
ATOM 743 N N . SER A 1 99 ? -12.114 -5.653 9.431 1.00 79.44 99 SER A N 1
ATOM 744 C CA . SER A 1 99 ? -10.848 -5.950 10.111 1.00 79.44 99 SER A CA 1
ATOM 745 C C . SER A 1 99 ? -9.936 -6.818 9.239 1.00 79.44 99 SER A C 1
ATOM 747 O O . SER A 1 99 ? -10.314 -7.906 8.804 1.00 79.44 99 SER A O 1
ATOM 749 N N . VAL A 1 100 ? -8.701 -6.368 9.033 1.00 75.88 100 VAL A N 1
ATOM 750 C CA . VAL A 1 100 ? -7.669 -7.071 8.267 1.00 75.88 100 VAL A CA 1
ATOM 751 C C . VAL A 1 100 ? -6.475 -7.376 9.167 1.00 75.88 100 VAL A C 1
ATOM 753 O O . VAL A 1 100 ? -5.892 -6.480 9.780 1.00 75.88 100 VAL A O 1
ATOM 756 N N . VAL A 1 101 ? -6.083 -8.652 9.213 1.00 77.69 101 VAL A N 1
ATOM 757 C CA . VAL A 1 101 ? -4.906 -9.130 9.954 1.00 77.69 101 VAL A CA 1
ATOM 758 C C . VAL A 1 101 ? -3.661 -9.015 9.077 1.00 77.69 101 VAL A C 1
ATOM 760 O O . VAL A 1 101 ? -3.611 -9.550 7.968 1.00 77.69 101 VAL A O 1
ATOM 763 N N . LEU A 1 102 ? -2.631 -8.335 9.580 1.00 71.56 102 LEU A N 1
ATOM 764 C CA . LEU A 1 102 ? -1.340 -8.221 8.910 1.00 71.56 102 LEU A CA 1
ATOM 765 C C . LEU A 1 102 ? -0.486 -9.451 9.232 1.00 71.56 102 LEU A C 1
ATOM 767 O O . LEU A 1 102 ? 0.216 -9.489 10.243 1.00 71.56 102 LEU A O 1
ATOM 771 N N . ASN A 1 103 ? -0.520 -10.451 8.352 1.00 57.84 103 ASN A N 1
ATOM 772 C CA . ASN A 1 103 ? 0.420 -11.568 8.410 1.00 57.84 103 ASN A CA 1
ATOM 773 C C . ASN A 1 103 ? 1.778 -11.094 7.864 1.00 57.84 103 ASN A C 1
ATOM 775 O O . ASN A 1 103 ? 1.901 -10.845 6.663 1.00 57.84 103 ASN A O 1
ATOM 779 N N . GLN A 1 104 ? 2.762 -10.915 8.752 1.00 52.34 104 GLN A N 1
ATOM 780 C CA . GLN A 1 104 ? 4.164 -10.655 8.389 1.00 52.34 104 GLN A CA 1
ATOM 781 C C . GLN A 1 104 ? 4.886 -11.941 7.994 1.00 52.34 104 GLN A C 1
ATOM 783 O O . GLN A 1 104 ? 4.680 -12.961 8.691 1.00 52.34 104 GLN A O 1
#

Secondary structure (DSSP, 8-state):
-TTTTT----TTSPPEEP-GGGTTSEEEEEEEEE--TTSPPEEEEEEEESSTTPPP---TTTHHHHEEEEEETTTTEEEEEEPPPPTTTTTS--PPPEEEE---